Protein AF-A0A199AWF0-F1 (afdb_monomer)

Mean predicted aligned error: 16.22 Å

Radius of gyration: 27.2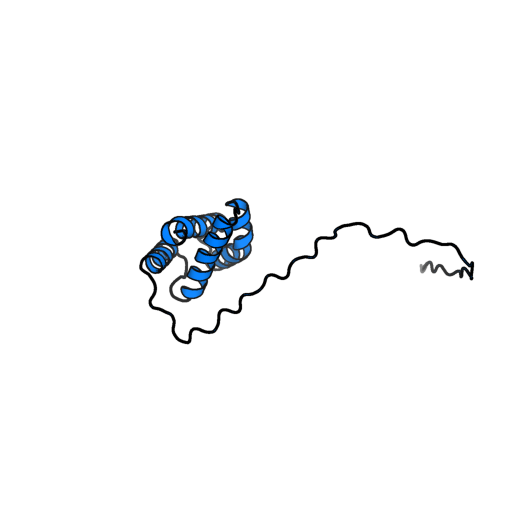5 Å; Cα contacts (8 Å, |Δi|>4): 72; chains: 1; bounding box: 74×34×76 Å

pLDDT: mean 74.7, std 21.91, range [37.94, 96.56]

Structure (mmCIF, N/CA/C/O backbone):
data_AF-A0A199AWF0-F1
#
_entry.id   AF-A0A199AWF0-F1
#
loop_
_atom_site.group_PDB
_atom_site.id
_atom_site.type_symbol
_atom_site.label_atom_id
_atom_site.label_alt_id
_atom_site.label_comp_id
_atom_site.label_asym_id
_atom_site.label_entity_id
_atom_site.label_seq_id
_atom_site.pdbx_PDB_ins_code
_atom_site.Cartn_x
_atom_site.Cartn_y
_atom_site.Cartn_z
_atom_site.occupancy
_atom_site.B_iso_or_equiv
_atom_site.auth_seq_id
_atom_site.auth_comp_id
_atom_site.auth_asym_id
_atom_site.auth_atom_id
_atom_site.pdbx_PDB_model_num
ATOM 1 N N . MET A 1 1 ? 28.964 -3.617 60.229 1.00 37.94 1 MET A N 1
ATOM 2 C CA . MET A 1 1 ? 30.372 -3.696 59.792 1.00 37.94 1 MET A CA 1
ATOM 3 C C . MET A 1 1 ? 30.483 -3.015 58.435 1.00 37.94 1 MET A C 1
ATOM 5 O O . MET A 1 1 ? 29.728 -3.373 57.544 1.00 37.94 1 MET A O 1
ATOM 9 N N . LEU A 1 2 ? 31.329 -1.985 58.338 1.00 41.12 2 LEU A N 1
ATOM 10 C CA . LEU A 1 2 ? 31.748 -1.313 57.099 1.00 41.12 2 LEU A CA 1
ATOM 11 C C . LEU A 1 2 ? 32.811 -2.155 56.369 1.00 41.12 2 LEU A C 1
ATOM 13 O O . LEU A 1 2 ? 33.659 -2.720 57.053 1.00 41.12 2 LEU A O 1
ATOM 17 N N . ALA A 1 3 ? 32.812 -2.132 55.029 1.00 41.53 3 ALA A N 1
ATOM 18 C CA . ALA A 1 3 ? 33.982 -1.997 54.128 1.00 41.53 3 ALA A CA 1
ATOM 19 C C . ALA A 1 3 ? 33.489 -2.219 52.674 1.00 41.53 3 ALA A C 1
ATOM 21 O O . ALA A 1 3 ? 32.896 -3.254 52.400 1.00 41.53 3 ALA A O 1
ATOM 22 N N . ALA A 1 4 ? 33.457 -1.244 51.759 1.00 43.75 4 ALA A N 1
ATOM 23 C CA . ALA A 1 4 ? 34.523 -0.426 51.157 1.00 43.75 4 ALA A CA 1
ATOM 24 C C . ALA A 1 4 ? 35.259 -1.117 49.981 1.00 43.75 4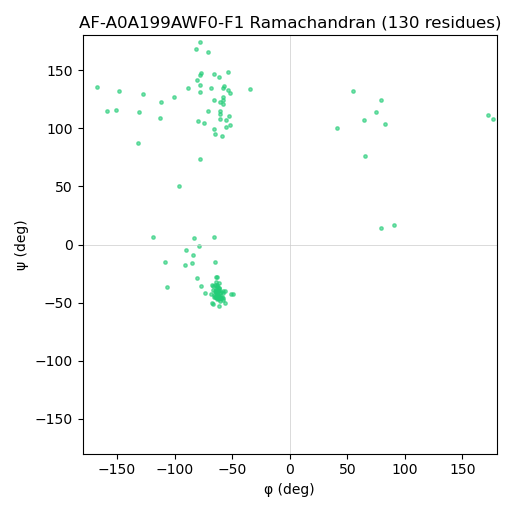 ALA A C 1
ATOM 26 O O . A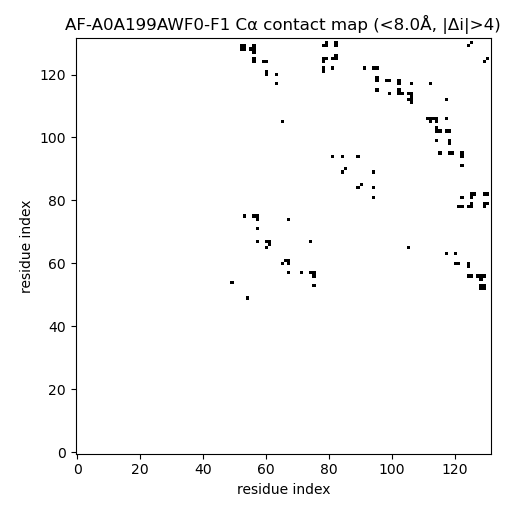LA A 1 4 ? 36.109 -1.971 50.187 1.00 43.75 4 ALA A O 1
ATOM 27 N N . SER A 1 5 ? 34.899 -0.654 48.774 1.00 50.59 5 SER A N 1
ATOM 28 C CA . SER A 1 5 ? 35.751 -0.181 47.664 1.00 50.59 5 SER A CA 1
ATOM 29 C C . SER A 1 5 ? 36.864 -1.053 47.065 1.00 50.59 5 SER A C 1
ATOM 31 O O . SER A 1 5 ? 37.803 -1.421 47.757 1.00 50.59 5 SER A O 1
ATOM 33 N N . ALA A 1 6 ? 36.893 -1.124 45.725 1.00 49.25 6 ALA A N 1
ATOM 34 C CA . ALA A 1 6 ? 38.120 -0.891 44.947 1.00 49.25 6 ALA A CA 1
ATOM 35 C C . ALA A 1 6 ? 37.814 -0.521 43.477 1.00 49.25 6 ALA A C 1
ATOM 37 O O . ALA A 1 6 ? 37.285 -1.323 42.713 1.00 49.25 6 ALA A O 1
ATOM 38 N N . LEU A 1 7 ? 38.175 0.711 43.101 1.00 49.81 7 LEU A N 1
ATOM 39 C CA . LEU A 1 7 ? 38.361 1.192 41.727 1.00 49.81 7 LEU A CA 1
ATOM 40 C C . LEU A 1 7 ? 39.744 0.745 41.232 1.00 49.81 7 LEU A C 1
ATOM 42 O O . LEU A 1 7 ? 40.710 0.837 41.989 1.00 49.81 7 LEU A O 1
ATOM 46 N N . ILE A 1 8 ? 39.863 0.350 39.963 1.00 58.12 8 ILE A N 1
ATOM 47 C CA . ILE A 1 8 ? 41.163 0.176 39.300 1.00 58.12 8 ILE A CA 1
ATOM 48 C C . ILE A 1 8 ? 41.288 1.243 38.214 1.00 58.12 8 ILE A C 1
ATOM 50 O O . ILE A 1 8 ? 40.610 1.197 37.191 1.00 58.12 8 ILE A O 1
ATOM 54 N N . ALA A 1 9 ? 42.164 2.212 38.469 1.00 45.50 9 ALA A N 1
ATOM 55 C CA . ALA A 1 9 ? 42.721 3.108 37.469 1.00 45.50 9 ALA A CA 1
ATOM 56 C C . ALA A 1 9 ? 43.983 2.457 36.889 1.00 45.50 9 ALA A C 1
ATOM 58 O O . ALA A 1 9 ? 44.823 1.974 37.649 1.00 45.50 9 ALA A O 1
ATOM 59 N N . VAL A 1 10 ? 44.139 2.474 35.564 1.00 53.62 10 VAL A N 1
ATOM 60 C CA . VAL A 1 10 ? 45.419 2.164 34.920 1.00 53.62 10 VAL A CA 1
ATOM 61 C C . VAL A 1 10 ? 45.957 3.439 34.285 1.00 53.62 10 VAL A C 1
ATOM 63 O O . VAL A 1 10 ? 45.294 4.089 33.480 1.00 53.62 10 VAL A O 1
ATOM 66 N N . ALA A 1 11 ? 47.162 3.808 34.693 1.00 50.44 11 ALA A N 1
ATOM 67 C CA . ALA A 1 11 ? 47.971 4.835 34.071 1.00 50.44 11 ALA A CA 1
ATOM 68 C C . ALA A 1 11 ? 49.333 4.210 33.781 1.00 50.44 11 ALA A C 1
ATOM 70 O O . ALA A 1 11 ? 49.932 3.639 34.689 1.00 50.44 11 ALA A O 1
ATOM 71 N N . ALA A 1 12 ? 49.828 4.347 32.552 1.00 45.16 12 ALA A N 1
ATOM 72 C CA . ALA A 1 12 ? 51.249 4.555 32.295 1.00 45.16 12 ALA A CA 1
ATOM 73 C C . ALA A 1 12 ? 51.486 4.979 30.842 1.00 45.16 12 ALA A C 1
ATOM 75 O O . ALA A 1 12 ? 50.927 4.426 29.900 1.00 45.16 12 ALA A O 1
ATOM 76 N N . ALA A 1 13 ? 52.348 5.981 30.722 1.00 50.25 13 ALA A N 1
ATOM 77 C CA . ALA A 1 13 ? 52.880 6.572 29.512 1.00 50.25 13 ALA A CA 1
ATOM 78 C C . ALA A 1 13 ? 53.768 5.606 28.704 1.00 50.25 13 ALA A C 1
ATOM 80 O O . ALA A 1 13 ? 54.532 4.831 29.274 1.00 50.25 13 ALA A O 1
ATOM 81 N N . GLY A 1 14 ? 53.740 5.748 27.378 1.00 43.31 14 GLY A N 1
ATOM 82 C CA . GLY A 1 14 ? 54.731 5.204 26.449 1.00 43.31 14 GLY A CA 1
ATOM 83 C C . GLY A 1 14 ? 55.180 6.307 25.493 1.00 43.31 14 GLY A C 1
ATOM 84 O O . GLY A 1 14 ? 54.366 6.849 24.752 1.00 43.31 14 GLY A O 1
ATOM 85 N N . GLY A 1 15 ? 56.451 6.694 25.589 1.00 38.97 15 GLY A N 1
ATOM 86 C CA . GLY A 1 15 ? 57.066 7.770 24.816 1.00 38.97 15 GLY A CA 1
ATOM 87 C C . GLY A 1 15 ? 57.431 7.407 23.371 1.00 38.97 15 GLY A C 1
ATOM 88 O O . GLY A 1 15 ? 57.322 6.264 22.939 1.00 38.97 15 GLY A O 1
ATOM 89 N N . CYS A 1 16 ? 57.884 8.443 22.658 1.00 47.47 16 CYS A N 1
ATOM 90 C CA . CYS A 1 16 ? 58.401 8.482 21.289 1.00 47.47 16 CYS A CA 1
ATOM 91 C C . CYS A 1 16 ? 59.205 7.256 20.824 1.00 47.47 16 CYS A C 1
ATOM 93 O O . CYS A 1 16 ? 60.197 6.876 21.442 1.00 47.47 16 CYS A O 1
ATOM 95 N N . GLY A 1 17 ? 58.881 6.782 19.619 1.00 41.62 17 GLY A N 1
ATOM 96 C CA . GLY A 1 17 ? 59.727 5.922 18.795 1.00 41.62 17 GLY A CA 1
ATOM 97 C C . GLY A 1 17 ? 59.417 6.168 17.320 1.00 41.62 17 GLY A C 1
ATOM 98 O O . GLY A 1 17 ? 58.295 5.983 16.868 1.00 41.62 17 GLY A O 1
ATOM 99 N N . THR A 1 18 ? 60.402 6.674 16.591 1.00 48.25 18 THR A N 1
ATOM 100 C CA . THR A 1 18 ? 60.333 7.139 15.203 1.00 48.25 18 THR A CA 1
ATOM 101 C C . THR A 1 18 ? 60.320 6.006 14.167 1.00 48.25 18 THR A C 1
ATOM 103 O O . THR A 1 18 ? 61.096 5.068 14.307 1.00 48.25 18 THR A O 1
ATOM 106 N N . ARG A 1 19 ? 59.621 6.257 13.044 1.00 42.56 19 ARG A N 1
ATOM 107 C CA . ARG A 1 19 ? 59.989 5.909 11.646 1.00 42.56 19 ARG A CA 1
ATOM 108 C C . ARG A 1 19 ? 59.872 4.444 11.173 1.00 42.56 19 ARG A C 1
ATOM 110 O O . ARG A 1 19 ? 60.708 3.624 11.517 1.00 42.56 19 ARG A O 1
ATOM 117 N N . ALA A 1 20 ? 58.952 4.218 10.225 1.00 41.66 20 ALA A N 1
ATOM 118 C CA . ALA A 1 20 ? 59.100 3.468 8.954 1.00 41.66 20 ALA A CA 1
ATOM 119 C C . ALA A 1 20 ? 57.708 3.423 8.268 1.00 41.66 20 ALA A C 1
ATOM 121 O O . ALA A 1 20 ? 56.751 2.990 8.892 1.00 41.66 20 ALA A O 1
ATOM 122 N N . GLU A 1 21 ? 57.491 4.159 7.174 1.00 39.75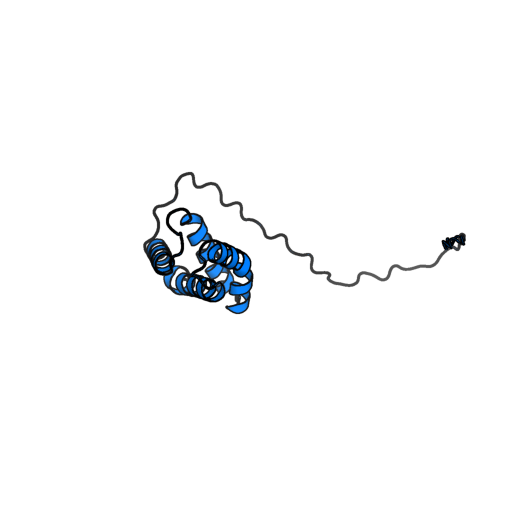 21 GLU A N 1
ATOM 123 C CA . GLU A 1 21 ? 57.539 3.692 5.767 1.00 39.75 21 GLU A CA 1
ATOM 124 C C . GLU A 1 21 ? 56.278 2.934 5.295 1.00 39.75 21 GLU A C 1
ATOM 126 O O . GLU A 1 21 ? 55.888 1.928 5.875 1.00 39.75 21 GLU A O 1
ATOM 131 N N . ALA A 1 22 ? 55.715 3.464 4.199 1.00 45.72 22 ALA A N 1
ATOM 132 C CA . ALA A 1 22 ? 54.627 2.996 3.329 1.00 45.72 22 ALA A CA 1
ATOM 133 C C . ALA A 1 22 ? 53.187 2.861 3.896 1.00 45.72 22 ALA A C 1
ATOM 135 O O . ALA A 1 22 ? 52.870 1.877 4.564 1.00 45.72 22 ALA A O 1
ATOM 136 N N . PRO A 1 23 ? 52.242 3.755 3.522 1.00 40.94 23 PRO A N 1
ATOM 137 C CA . PRO A 1 23 ? 50.835 3.377 3.486 1.00 40.94 23 PRO A CA 1
ATOM 138 C C . PRO A 1 23 ? 50.624 2.421 2.304 1.00 40.94 23 PRO A C 1
ATOM 140 O O . PRO A 1 23 ? 50.814 2.793 1.146 1.00 40.94 23 PRO A O 1
ATOM 143 N N . VAL A 1 24 ? 50.258 1.174 2.601 1.00 47.31 24 VAL A N 1
ATOM 144 C CA . VAL A 1 24 ? 49.664 0.286 1.601 1.00 47.31 24 VAL A CA 1
ATOM 145 C C . VAL A 1 24 ? 48.310 0.855 1.199 1.00 47.31 24 VAL A C 1
ATOM 147 O O . VAL A 1 24 ? 47.460 1.154 2.038 1.00 47.31 24 VAL A O 1
ATOM 150 N N . ASP A 1 25 ? 48.183 1.055 -0.103 1.00 38.22 25 ASP A N 1
ATOM 151 C CA . ASP A 1 25 ? 47.040 1.628 -0.784 1.00 38.22 25 ASP A CA 1
ATOM 152 C C . ASP A 1 25 ? 45.759 0.819 -0.503 1.00 38.22 25 ASP A C 1
ATOM 154 O O . ASP A 1 25 ? 45.685 -0.384 -0.752 1.00 38.22 25 ASP A O 1
ATOM 158 N N . SER A 1 26 ? 44.788 1.523 0.075 1.00 41.16 26 SER A N 1
ATOM 159 C CA . SER A 1 26 ? 43.342 1.422 -0.133 1.00 41.16 26 SER A CA 1
ATOM 160 C C . SER A 1 26 ? 42.724 0.023 -0.277 1.00 41.16 26 SER A C 1
ATOM 162 O O . SER A 1 26 ? 42.630 -0.549 -1.364 1.00 41.16 26 SER A O 1
ATOM 164 N N . VAL A 1 27 ? 42.136 -0.471 0.819 1.00 45.19 27 VAL A N 1
ATOM 165 C CA . VAL A 1 27 ? 41.088 -1.499 0.754 1.00 45.19 27 VAL A CA 1
ATOM 166 C C . VAL A 1 27 ? 39.912 -0.932 -0.045 1.00 45.19 27 VAL A C 1
ATOM 168 O O . VAL A 1 27 ? 39.272 0.040 0.353 1.00 45.19 27 VAL A O 1
ATOM 171 N N . SER A 1 28 ? 39.673 -1.552 -1.198 1.00 42.31 28 SER A N 1
ATOM 172 C CA . SER A 1 28 ? 38.540 -1.311 -2.084 1.00 42.31 28 SER A CA 1
ATOM 173 C C . SER A 1 28 ? 37.193 -1.520 -1.390 1.00 42.31 28 SER A C 1
ATOM 175 O O . SER A 1 28 ? 36.956 -2.552 -0.767 1.00 42.31 28 SER A O 1
ATOM 177 N N . ALA A 1 29 ? 36.309 -0.551 -1.642 1.00 50.06 29 ALA A N 1
ATOM 178 C CA . ALA A 1 29 ? 34.850 -0.623 -1.630 1.00 50.06 29 ALA A CA 1
ATOM 179 C C . ALA A 1 29 ? 34.157 -0.911 -0.285 1.00 50.06 29 ALA A C 1
ATOM 181 O O . ALA A 1 29 ? 33.554 -1.962 -0.082 1.00 50.06 29 ALA A O 1
ATOM 182 N N . VAL A 1 30 ? 34.089 0.113 0.571 1.00 44.91 30 VAL A N 1
ATOM 183 C CA . VAL A 1 30 ? 32.860 0.331 1.346 1.00 44.91 30 VAL A CA 1
ATOM 184 C C . VAL A 1 30 ? 31.892 1.036 0.401 1.00 44.91 30 VAL A C 1
ATOM 186 O O . VAL A 1 30 ? 32.100 2.196 0.054 1.00 44.91 30 VAL A O 1
ATOM 189 N N . ALA A 1 31 ? 30.885 0.311 -0.083 1.00 48.38 31 ALA A N 1
ATOM 190 C CA . ALA A 1 31 ? 29.775 0.917 -0.801 1.00 48.38 31 ALA A CA 1
ATOM 191 C C . ALA A 1 31 ? 29.084 1.900 0.151 1.00 48.38 31 ALA A C 1
ATOM 193 O O . ALA A 1 31 ? 28.464 1.497 1.135 1.00 48.38 31 ALA A O 1
ATOM 194 N N . GLU A 1 32 ? 29.256 3.193 -0.110 1.00 48.69 32 GLU A N 1
ATOM 195 C CA . GLU A 1 32 ? 28.541 4.246 0.596 1.00 48.69 32 GLU A CA 1
ATOM 196 C C . GLU A 1 32 ? 27.028 4.015 0.431 1.00 48.69 32 GLU A C 1
ATOM 198 O O . GLU A 1 32 ? 26.580 3.706 -0.682 1.00 48.69 32 GLU A O 1
ATOM 203 N N . PRO A 1 33 ? 26.218 4.157 1.496 1.00 45.19 33 PRO A N 1
ATOM 204 C CA . PRO A 1 33 ? 24.775 4.163 1.342 1.00 45.19 33 PRO A CA 1
ATOM 205 C C . PRO A 1 33 ? 24.426 5.345 0.444 1.00 45.19 33 PRO A C 1
ATOM 207 O O . PRO A 1 33 ? 24.631 6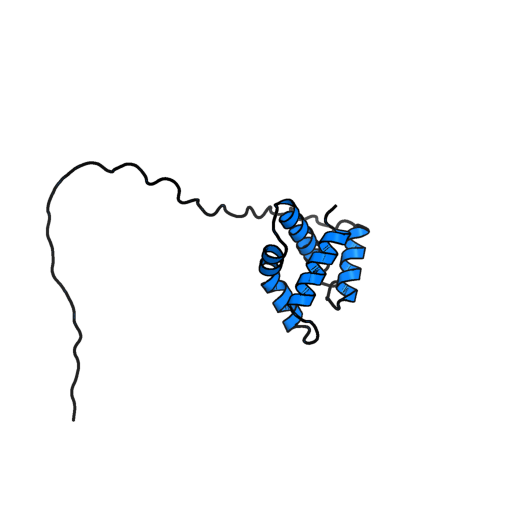.504 0.812 1.00 45.19 33 PRO A O 1
ATOM 210 N N . ARG A 1 34 ? 23.939 5.057 -0.766 1.00 42.62 34 ARG A N 1
ATOM 211 C CA . ARG A 1 34 ? 23.449 6.098 -1.664 1.00 42.62 34 ARG A CA 1
ATOM 212 C C . ARG A 1 34 ? 22.327 6.843 -0.940 1.00 42.62 34 ARG A C 1
ATOM 214 O O . ARG A 1 34 ? 21.396 6.188 -0.470 1.00 42.62 34 ARG A O 1
ATOM 221 N N . PRO A 1 35 ? 22.382 8.181 -0.841 1.00 40.03 35 PRO A N 1
ATOM 222 C CA . PRO A 1 35 ? 21.239 8.927 -0.358 1.00 40.03 35 PRO A CA 1
ATOM 223 C C . PRO A 1 35 ? 20.085 8.645 -1.317 1.00 40.03 35 PRO A C 1
ATOM 225 O O . PRO A 1 35 ? 20.208 8.863 -2.525 1.00 40.03 35 PRO A O 1
ATOM 228 N N . VAL A 1 36 ? 18.979 8.129 -0.780 1.00 45.62 36 VAL A N 1
ATOM 229 C CA . VAL A 1 36 ? 17.696 8.151 -1.474 1.00 45.62 36 VAL A CA 1
ATOM 230 C C . VAL A 1 36 ? 17.461 9.598 -1.882 1.00 45.62 36 VAL A C 1
ATOM 232 O O . VAL A 1 36 ? 17.315 10.490 -1.046 1.00 45.62 36 VAL A O 1
ATOM 235 N N . THR A 1 37 ? 17.530 9.864 -3.183 1.00 43.56 37 THR A N 1
ATOM 236 C CA . THR A 1 37 ? 17.063 11.134 -3.708 1.00 43.56 37 THR A CA 1
ATOM 237 C C . THR A 1 37 ? 15.564 11.128 -3.464 1.00 43.56 37 THR A C 1
ATOM 239 O O . THR A 1 37 ? 14.797 10.478 -4.165 1.00 43.56 37 THR A O 1
ATOM 242 N N . SER A 1 38 ? 15.140 11.801 -2.397 1.00 43.84 38 SER A N 1
ATOM 243 C CA . SER A 1 38 ? 13.787 12.317 -2.329 1.00 43.84 38 SER A CA 1
ATOM 244 C C . SER A 1 38 ? 13.668 13.251 -3.521 1.00 43.84 38 SER A C 1
ATOM 246 O O . SER A 1 38 ? 14.098 14.405 -3.459 1.00 43.84 38 SER A O 1
ATOM 248 N N . ALA A 1 39 ? 13.177 12.718 -4.640 1.00 46.09 39 ALA A N 1
ATOM 249 C CA . ALA A 1 39 ? 12.639 13.527 -5.705 1.00 46.09 39 ALA A CA 1
ATOM 250 C C . ALA A 1 39 ? 11.567 14.378 -5.027 1.00 46.09 39 ALA A C 1
ATOM 252 O O . ALA A 1 39 ? 10.514 13.885 -4.632 1.00 46.09 39 ALA A O 1
ATOM 253 N N . GLN A 1 40 ? 11.911 15.635 -4.754 1.00 48.56 40 GLN A N 1
ATOM 254 C CA . GLN A 1 40 ? 10.968 16.620 -4.263 1.00 48.56 40 GLN A CA 1
ATOM 255 C C . GLN A 1 40 ? 9.978 16.811 -5.402 1.00 48.56 40 GLN A C 1
ATOM 257 O O . GLN A 1 40 ? 10.249 17.535 -6.360 1.00 48.56 40 GLN A O 1
ATOM 262 N N . THR A 1 41 ? 8.870 16.078 -5.330 1.00 49.34 41 THR A N 1
ATOM 263 C CA . THR A 1 41 ? 7.715 16.269 -6.191 1.00 49.34 41 THR A CA 1
ATOM 264 C C . THR A 1 41 ? 7.304 17.723 -6.029 1.00 49.34 41 THR A C 1
ATOM 266 O O . THR A 1 41 ? 6.846 18.140 -4.965 1.00 49.34 41 THR A O 1
ATOM 269 N N . GLY A 1 42 ? 7.567 18.522 -7.065 1.00 42.62 42 GLY A N 1
ATOM 270 C CA . GLY A 1 42 ? 7.135 19.908 -7.119 1.00 42.62 42 GLY A CA 1
ATOM 271 C C . GLY A 1 42 ? 5.642 19.964 -6.823 1.00 42.62 42 GLY A C 1
ATOM 272 O O . GLY A 1 42 ? 4.873 19.193 -7.395 1.00 42.62 42 GLY A O 1
ATOM 273 N N . ALA A 1 43 ? 5.261 20.841 -5.896 1.00 51.22 43 ALA A N 1
ATOM 274 C CA . ALA A 1 43 ? 3.883 21.044 -5.484 1.00 51.22 43 ALA A CA 1
ATOM 275 C C . ALA A 1 43 ? 2.999 21.289 -6.718 1.00 51.22 43 ALA A C 1
ATOM 277 O O . ALA A 1 43 ? 3.012 22.370 -7.307 1.00 51.22 43 ALA A O 1
ATOM 278 N N . ARG A 1 44 ? 2.246 20.266 -7.134 1.00 48.44 44 ARG A N 1
ATOM 279 C CA . ARG A 1 44 ? 1.120 20.445 -8.046 1.00 48.44 44 ARG A CA 1
ATOM 280 C C . ARG A 1 44 ? 0.011 21.077 -7.211 1.00 48.44 44 ARG A C 1
ATOM 282 O O . ARG A 1 44 ? -0.609 20.413 -6.391 1.00 48.44 44 ARG A O 1
ATOM 289 N N . ASP A 1 45 ? -0.196 22.377 -7.407 1.00 56.12 45 ASP A N 1
ATOM 290 C CA . ASP A 1 45 ? -1.129 23.244 -6.659 1.00 56.12 45 ASP A CA 1
ATOM 291 C C . ASP A 1 45 ? -2.624 22.888 -6.862 1.00 56.12 45 ASP A C 1
ATOM 293 O O . ASP A 1 45 ? -3.533 23.576 -6.398 1.00 56.12 45 ASP A O 1
ATOM 297 N N . ARG A 1 46 ? -2.908 21.788 -7.564 1.00 50.06 46 ARG A N 1
ATOM 298 C CA . ARG A 1 46 ? -4.221 21.156 -7.646 1.00 50.06 46 ARG A CA 1
ATOM 299 C C . ARG A 1 46 ? -4.007 19.650 -7.812 1.00 50.06 46 ARG A C 1
ATOM 301 O O . ARG A 1 46 ? -3.209 19.281 -8.676 1.00 50.06 46 ARG A O 1
ATOM 308 N N . PRO A 1 47 ? -4.691 18.788 -7.039 1.00 60.75 47 PRO A N 1
ATOM 309 C CA . PRO A 1 47 ? -4.719 17.371 -7.362 1.00 60.75 47 PRO A CA 1
ATOM 310 C C . PRO A 1 47 ? -5.289 17.239 -8.776 1.00 60.75 47 PRO A C 1
ATOM 312 O O . PRO A 1 47 ? -6.362 17.784 -9.059 1.00 60.75 47 PRO A O 1
ATOM 315 N N . GLU A 1 48 ? -4.549 16.582 -9.667 1.00 69.62 48 GLU A N 1
ATOM 316 C CA . GLU A 1 48 ? -5.102 16.128 -10.942 1.00 69.62 48 GLU A CA 1
ATOM 317 C C . GLU A 1 48 ? -6.370 15.299 -10.646 1.00 69.62 48 GLU A C 1
ATOM 319 O O . GLU A 1 48 ? -6.465 14.684 -9.574 1.00 69.62 48 GLU A O 1
ATOM 324 N N . PRO A 1 49 ? -7.377 15.297 -11.536 1.00 78.50 49 PRO A N 1
ATOM 325 C CA . PRO A 1 49 ? -8.482 14.355 -11.416 1.00 78.50 49 PRO A CA 1
ATOM 326 C C . PRO A 1 49 ? -7.921 12.933 -11.333 1.00 78.50 49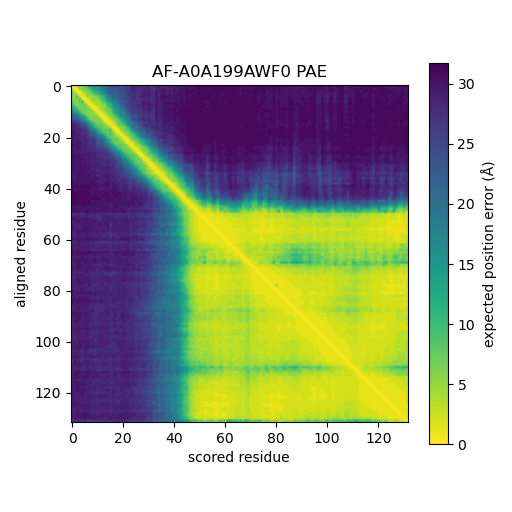 PRO A C 1
ATOM 328 O O . PRO A 1 49 ? -7.042 12.591 -12.124 1.00 78.50 49 PRO A O 1
ATOM 331 N N . ARG A 1 50 ? -8.415 12.131 -10.383 1.00 85.06 50 ARG A N 1
ATOM 332 C CA . ARG A 1 50 ? -7.970 10.739 -10.245 1.00 85.06 50 ARG A CA 1
ATOM 333 C C . ARG A 1 50 ? -8.287 9.949 -11.506 1.00 85.06 50 ARG A C 1
ATOM 335 O O . ARG A 1 50 ? -9.334 10.174 -12.119 1.00 85.06 50 ARG A O 1
ATOM 342 N N . THR A 1 51 ? -7.401 9.028 -11.860 1.00 92.12 51 THR A N 1
ATOM 343 C CA . THR A 1 51 ? -7.668 8.059 -12.929 1.00 92.12 51 THR A CA 1
ATOM 344 C C . THR A 1 51 ? -8.723 7.042 -12.480 1.00 92.12 51 THR A C 1
ATOM 346 O O . THR A 1 51 ? -9.061 6.954 -11.296 1.00 92.12 51 THR A O 1
ATOM 349 N N . ASP A 1 52 ? -9.281 6.280 -13.422 1.00 93.44 52 ASP A N 1
ATOM 350 C CA . ASP A 1 52 ? -10.223 5.205 -13.088 1.00 93.44 52 ASP A CA 1
ATOM 351 C C . ASP A 1 52 ? -9.528 4.115 -12.252 1.00 93.44 52 ASP A C 1
ATOM 353 O O . ASP A 1 52 ? -10.050 3.730 -11.210 1.00 93.44 52 ASP A O 1
ATOM 357 N N . ASP A 1 53 ? -8.294 3.745 -12.604 1.00 94.00 53 ASP A N 1
ATOM 358 C CA . ASP A 1 53 ? -7.496 2.763 -11.858 1.00 94.00 53 ASP A CA 1
ATOM 359 C C . ASP A 1 53 ? -7.186 3.214 -10.420 1.00 94.00 53 ASP A C 1
ATOM 361 O O . ASP A 1 53 ? -7.273 2.438 -9.469 1.00 94.00 53 ASP A O 1
ATOM 365 N N . GLU A 1 54 ? -6.871 4.499 -10.220 1.00 94.31 54 GLU A N 1
ATOM 366 C CA . GLU A 1 54 ? -6.674 5.068 -8.882 1.00 94.31 54 GLU A CA 1
ATOM 367 C C . GLU A 1 54 ? -7.957 5.009 -8.044 1.00 94.31 54 GLU A C 1
ATOM 369 O O . GLU A 1 54 ? -7.902 4.829 -6.825 1.00 94.31 54 GLU A O 1
ATOM 374 N N . GLN A 1 55 ? -9.123 5.164 -8.674 1.00 94.06 55 GLN A N 1
ATOM 375 C CA . GLN A 1 55 ? -10.408 5.055 -7.989 1.00 94.06 55 GLN A CA 1
ATOM 376 C C . GLN A 1 55 ? -10.751 3.602 -7.654 1.00 94.06 55 GLN A C 1
ATOM 378 O O . GLN A 1 55 ? -11.209 3.344 -6.540 1.00 94.06 55 GLN A O 1
ATOM 383 N N . GLU A 1 56 ? -10.502 2.659 -8.564 1.00 95.06 56 GLU A N 1
ATOM 384 C CA . GLU A 1 56 ? -10.715 1.227 -8.327 1.00 95.06 56 GLU A CA 1
ATOM 385 C C . GLU A 1 56 ? -9.796 0.696 -7.221 1.00 95.06 56 GLU A C 1
ATOM 387 O O . GLU A 1 56 ? -10.266 0.016 -6.307 1.00 95.06 56 GLU A O 1
ATOM 392 N N . PHE A 1 57 ? -8.532 1.126 -7.204 1.00 95.44 57 PHE A N 1
ATOM 393 C CA . PHE A 1 57 ? -7.594 0.853 -6.117 1.00 95.44 57 PHE A CA 1
ATOM 394 C C . PHE A 1 57 ? -8.119 1.324 -4.752 1.00 95.44 57 PHE A C 1
ATOM 396 O O . PHE A 1 57 ? -8.146 0.562 -3.783 1.00 95.44 57 PHE A O 1
ATOM 403 N N . LEU A 1 58 ? -8.575 2.578 -4.652 1.00 94.81 58 LEU A N 1
ATOM 404 C CA . LEU A 1 58 ? -9.106 3.121 -3.396 1.00 94.81 58 LEU A CA 1
ATOM 405 C C . LEU A 1 58 ? -10.411 2.438 -2.971 1.00 94.81 58 LEU A C 1
ATOM 407 O O . LEU A 1 58 ? -10.634 2.250 -1.770 1.00 94.81 58 LEU A O 1
ATOM 411 N N . ALA A 1 59 ? -11.260 2.076 -3.934 1.00 94.00 59 ALA A N 1
ATOM 412 C CA . ALA A 1 59 ? -12.509 1.371 -3.688 1.00 94.00 59 ALA A CA 1
ATOM 413 C C . ALA A 1 59 ? -12.248 -0.037 -3.140 1.00 94.00 59 ALA A C 1
ATOM 415 O O . ALA A 1 59 ? -12.854 -0.419 -2.137 1.00 94.00 59 ALA A O 1
ATOM 416 N N . GLU A 1 60 ? -11.307 -0.776 -3.724 1.00 93.69 60 GLU A N 1
ATOM 417 C CA . GLU A 1 60 ? -10.920 -2.102 -3.245 1.00 93.69 60 GLU A CA 1
ATOM 418 C C . GLU A 1 60 ? -10.381 -2.044 -1.811 1.00 93.69 60 GLU A C 1
ATOM 420 O O . GLU A 1 60 ? -10.885 -2.744 -0.930 1.00 93.69 60 GLU A O 1
ATOM 425 N N . LEU A 1 61 ? -9.450 -1.127 -1.528 1.00 92.31 61 LEU A N 1
ATOM 426 C CA . LEU A 1 61 ? -8.920 -0.934 -0.176 1.00 92.31 61 LEU A CA 1
ATOM 427 C C . LEU A 1 61 ? -10.002 -0.513 0.831 1.00 92.31 61 LEU A C 1
ATOM 429 O O . LEU A 1 61 ? -10.001 -0.985 1.970 1.00 92.31 61 LEU A O 1
ATOM 433 N N . SER A 1 62 ? -10.964 0.318 0.420 1.00 90.62 62 SER A N 1
ATOM 434 C CA . SER A 1 62 ? -12.110 0.665 1.271 1.00 90.62 62 SER A CA 1
ATOM 435 C C . SER A 1 62 ? -12.997 -0.548 1.586 1.00 90.62 62 SER A C 1
ATOM 437 O O . SER A 1 62 ? -13.520 -0.656 2.695 1.00 90.62 62 SER A O 1
ATOM 439 N N . GLY A 1 63 ? -13.104 -1.504 0.654 1.00 85.62 63 GLY A N 1
ATOM 440 C CA . GLY A 1 63 ? -13.789 -2.783 0.854 1.00 85.62 63 GLY A CA 1
ATOM 441 C C . GLY A 1 63 ? -13.131 -3.659 1.924 1.00 85.62 63 GLY A C 1
ATOM 442 O O . GLY A 1 63 ? -13.827 -4.397 2.618 1.00 85.62 63 GLY A O 1
ATOM 443 N N . PHE A 1 64 ? -11.818 -3.507 2.126 1.00 81.81 64 PHE A N 1
ATOM 444 C CA . PHE A 1 64 ? -11.059 -4.114 3.227 1.00 81.81 64 PHE A CA 1
ATOM 445 C C . PHE A 1 64 ? -11.140 -3.322 4.546 1.00 81.81 64 PHE A C 1
ATOM 447 O O . PHE A 1 64 ? -10.464 -3.659 5.516 1.00 81.81 64 PHE A O 1
ATOM 454 N N . GLY A 1 65 ? -11.957 -2.264 4.607 1.00 80.62 65 GLY A N 1
ATOM 455 C CA . GLY A 1 65 ? -12.115 -1.425 5.796 1.00 80.62 65 GLY A CA 1
ATOM 456 C C . GLY A 1 65 ? -10.992 -0.405 5.996 1.00 80.62 65 GLY A C 1
ATOM 457 O O . GLY A 1 65 ? -10.871 0.166 7.080 1.00 80.62 65 GLY A O 1
ATOM 458 N N . LEU A 1 66 ? -10.164 -0.156 4.975 1.00 83.31 66 LEU A N 1
ATOM 459 C CA . LEU A 1 66 ? -9.080 0.819 5.065 1.00 83.31 66 LEU A CA 1
ATOM 460 C C . LEU A 1 66 ? -9.617 2.254 4.922 1.00 83.31 66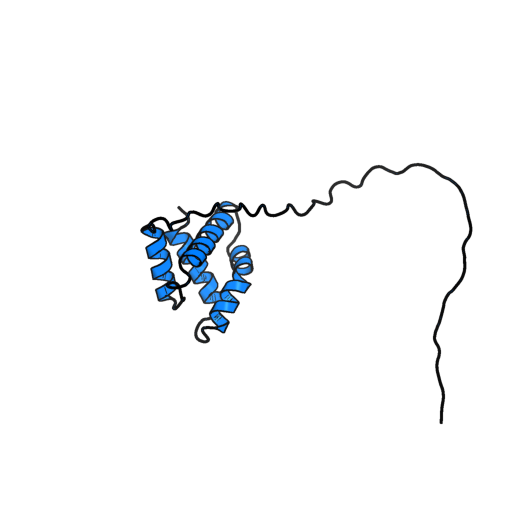 LEU A C 1
ATOM 462 O O . LEU A 1 66 ? -10.447 2.519 4.050 1.00 83.31 66 LEU A O 1
ATOM 466 N N . PRO A 1 67 ? -9.138 3.214 5.738 1.00 78.19 67 PRO A N 1
ATOM 467 C CA . PRO A 1 67 ? -9.627 4.591 5.722 1.00 78.19 67 PRO A CA 1
ATOM 468 C C . PRO A 1 67 ? -9.039 5.393 4.548 1.00 78.19 67 PRO A C 1
ATOM 470 O O . PRO A 1 67 ? -8.177 6.256 4.732 1.00 78.19 67 PRO A O 1
ATOM 473 N N . THR A 1 68 ? -9.509 5.119 3.332 1.00 83.56 68 THR A N 1
ATOM 474 C CA . THR A 1 68 ? -8.975 5.694 2.088 1.00 83.56 68 THR A CA 1
ATOM 475 C C . THR A 1 68 ? -9.481 7.105 1.787 1.00 83.56 68 THR A C 1
ATOM 477 O O . THR A 1 68 ? -8.741 7.898 1.225 1.00 83.56 68 THR A O 1
ATOM 480 N N . GLU A 1 69 ? -10.681 7.495 2.219 1.00 76.69 69 GLU A N 1
ATOM 481 C CA . GLU A 1 69 ? -11.283 8.803 1.881 1.00 76.69 69 GLU A CA 1
ATOM 482 C C . GLU A 1 69 ? -10.424 10.013 2.298 1.00 76.69 69 GLU A C 1
ATOM 484 O O . GLU A 1 69 ? -10.198 10.938 1.517 1.00 76.69 69 GLU A O 1
ATOM 489 N N . MET A 1 70 ? -9.897 10.000 3.528 1.00 74.44 70 MET A N 1
ATOM 490 C CA . MET A 1 70 ? -9.065 11.092 4.057 1.00 74.44 70 MET A CA 1
ATOM 491 C C . MET A 1 70 ? -7.586 10.975 3.681 1.00 74.44 70 MET A C 1
ATOM 493 O O . MET A 1 70 ? -6.840 11.941 3.837 1.00 74.44 70 MET A O 1
ATOM 497 N N . THR A 1 71 ? -7.154 9.801 3.222 1.00 84.06 71 THR A N 1
ATOM 498 C CA . THR A 1 71 ? -5.739 9.488 2.975 1.00 84.06 71 THR A CA 1
ATOM 499 C C . THR A 1 71 ? -5.445 9.140 1.519 1.00 84.06 71 THR A C 1
ATOM 501 O O . THR A 1 71 ? -4.304 8.844 1.190 1.00 84.06 71 THR A O 1
ATOM 504 N N . ALA A 1 72 ? -6.432 9.275 0.631 1.00 86.56 72 ALA A N 1
ATOM 505 C CA . ALA A 1 72 ? -6.417 8.761 -0.734 1.00 86.56 72 ALA A CA 1
ATOM 506 C C . ALA A 1 72 ? -5.158 9.105 -1.537 1.00 86.56 72 ALA A C 1
ATOM 508 O O . ALA A 1 72 ? -4.628 8.239 -2.220 1.00 86.56 72 ALA A O 1
ATOM 509 N N . VAL A 1 73 ? -4.665 10.347 -1.448 1.00 88.88 73 VAL A N 1
ATOM 510 C CA . VAL A 1 73 ? -3.429 10.755 -2.142 1.00 88.88 73 VAL A CA 1
ATOM 511 C C . VAL A 1 73 ? -2.243 9.929 -1.648 1.00 88.88 73 VAL A C 1
ATOM 513 O O . VAL A 1 73 ? -1.572 9.283 -2.441 1.00 88.88 73 VAL A O 1
ATOM 516 N N . THR A 1 74 ? -2.032 9.881 -0.334 1.00 87.50 74 THR A N 1
ATOM 517 C CA . THR A 1 74 ? -0.959 9.089 0.276 1.00 87.50 74 THR A CA 1
ATOM 518 C C . THR A 1 74 ? -1.146 7.594 0.025 1.00 87.50 74 THR A C 1
ATOM 520 O O . THR A 1 74 ? -0.171 6.885 -0.194 1.00 87.50 74 THR A O 1
ATOM 523 N N . THR A 1 75 ? -2.383 7.093 0.022 1.00 91.00 75 THR A N 1
ATOM 524 C CA . THR A 1 75 ? -2.671 5.689 -0.291 1.00 91.00 75 THR A CA 1
ATOM 525 C C . THR A 1 75 ? -2.260 5.346 -1.722 1.00 91.00 75 THR A C 1
ATOM 527 O O . THR A 1 75 ? -1.597 4.332 -1.927 1.00 91.00 75 THR A O 1
ATOM 530 N N . ILE A 1 76 ? -2.593 6.200 -2.698 1.00 92.00 76 ILE A N 1
ATOM 531 C CA . ILE A 1 76 ? -2.168 6.041 -4.098 1.00 92.00 76 ILE A CA 1
ATOM 532 C C . ILE A 1 76 ? -0.642 6.104 -4.206 1.00 92.00 76 ILE A C 1
ATOM 534 O O . ILE A 1 76 ? -0.049 5.259 -4.867 1.00 92.00 76 ILE A O 1
ATOM 538 N N . GLU A 1 77 ? 0.015 7.048 -3.524 1.00 92.56 77 GLU A N 1
ATOM 539 C CA . GLU A 1 77 ? 1.483 7.157 -3.523 1.00 92.56 77 GLU A CA 1
ATOM 540 C C . GLU A 1 77 ? 2.162 5.893 -2.981 1.00 92.56 77 GLU A C 1
ATOM 542 O O . GLU A 1 77 ? 3.160 5.440 -3.541 1.00 92.56 77 GLU A O 1
ATOM 547 N N . VAL A 1 78 ? 1.612 5.293 -1.921 1.00 92.31 78 VAL A N 1
ATOM 548 C CA . VAL A 1 78 ? 2.091 4.006 -1.398 1.00 92.31 78 VAL A CA 1
ATOM 549 C C . VAL A 1 78 ? 1.911 2.904 -2.441 1.00 92.31 78 VAL A C 1
ATOM 551 O O . VAL A 1 78 ? 2.859 2.164 -2.698 1.00 92.31 78 VAL A O 1
ATOM 554 N N . GLY A 1 79 ? 0.736 2.812 -3.070 1.00 93.81 79 GLY A N 1
ATOM 555 C CA . GLY A 1 79 ? 0.467 1.808 -4.100 1.00 93.81 79 GLY A CA 1
ATOM 556 C C . GLY A 1 79 ? 1.373 1.946 -5.329 1.00 93.81 79 GLY A C 1
ATOM 557 O O . GLY A 1 79 ? 1.964 0.970 -5.790 1.00 93.81 79 GLY A O 1
ATOM 558 N N . ALA A 1 80 ? 1.592 3.173 -5.803 1.00 93.50 80 ALA A N 1
ATOM 559 C CA . ALA A 1 80 ? 2.531 3.463 -6.884 1.00 93.50 80 ALA A CA 1
ATOM 560 C C . ALA A 1 80 ? 3.985 3.142 -6.485 1.00 93.50 80 ALA A C 1
ATOM 562 O O . ALA A 1 80 ? 4.750 2.603 -7.287 1.00 93.50 80 ALA A O 1
ATOM 563 N N . GLY A 1 81 ? 4.365 3.417 -5.232 1.00 93.50 81 GLY A N 1
ATOM 564 C CA . GLY A 1 81 ? 5.667 3.039 -4.679 1.00 93.50 81 GLY A CA 1
ATOM 565 C C . GLY A 1 81 ? 5.886 1.524 -4.655 1.00 93.50 81 GLY A C 1
ATOM 566 O O . GLY A 1 81 ? 6.985 1.060 -4.961 1.00 93.50 81 GLY A O 1
ATOM 567 N N . ILE A 1 82 ? 4.837 0.746 -4.366 1.00 95.69 82 ILE A N 1
ATOM 568 C CA . ILE A 1 82 ? 4.862 -0.720 -4.456 1.00 95.69 82 ILE A CA 1
ATOM 569 C C . ILE A 1 82 ? 5.127 -1.162 -5.899 1.00 95.69 82 ILE A C 1
ATOM 571 O O . ILE A 1 82 ? 6.003 -1.997 -6.116 1.00 95.69 82 ILE A O 1
ATOM 575 N N . CYS A 1 83 ? 4.452 -0.573 -6.889 1.00 94.12 83 CYS A N 1
ATOM 576 C CA . CYS A 1 83 ? 4.701 -0.889 -8.298 1.00 94.12 83 CYS A CA 1
ATOM 577 C C . CYS A 1 83 ? 6.128 -0.553 -8.740 1.00 94.12 83 CYS A C 1
ATOM 579 O O . CYS A 1 83 ? 6.746 -1.352 -9.441 1.00 94.12 83 CYS A O 1
ATOM 581 N N . GLY A 1 84 ? 6.681 0.574 -8.278 1.00 94.19 84 GLY A N 1
ATOM 582 C CA . GLY A 1 84 ? 8.092 0.906 -8.486 1.00 94.19 84 GLY A CA 1
ATOM 583 C C . GLY A 1 84 ? 9.028 -0.166 -7.919 1.00 94.19 84 GLY A C 1
ATOM 584 O O . GLY A 1 84 ? 9.893 -0.664 -8.631 1.00 94.19 84 GLY A O 1
ATOM 585 N N . GLY A 1 85 ? 8.794 -0.602 -6.676 1.00 93.38 85 GLY A N 1
ATOM 586 C CA . GLY A 1 85 ? 9.568 -1.680 -6.053 1.00 93.38 85 GLY A CA 1
ATOM 587 C C . GLY A 1 85 ? 9.478 -3.011 -6.807 1.00 93.38 85 GLY A C 1
ATOM 588 O O . GLY A 1 85 ? 10.497 -3.670 -7.005 1.00 93.38 85 GLY A O 1
ATOM 589 N N . ILE A 1 86 ? 8.285 -3.391 -7.279 1.00 92.88 86 ILE A N 1
ATOM 590 C CA . ILE A 1 86 ? 8.081 -4.603 -8.093 1.00 92.88 86 ILE A CA 1
ATOM 591 C C . ILE A 1 86 ? 8.835 -4.494 -9.423 1.00 92.88 86 ILE A C 1
ATOM 593 O O . ILE A 1 86 ? 9.511 -5.442 -9.824 1.00 92.88 86 ILE A O 1
ATOM 597 N N . ALA A 1 87 ? 8.745 -3.347 -10.100 1.00 94.38 87 ALA A N 1
ATOM 598 C CA . ALA A 1 87 ? 9.454 -3.100 -11.354 1.00 94.38 87 ALA A CA 1
ATOM 599 C C . ALA A 1 87 ? 10.984 -3.161 -11.178 1.00 94.38 87 ALA A C 1
ATOM 601 O O . ALA A 1 87 ? 11.686 -3.643 -12.068 1.00 94.38 87 ALA A O 1
ATOM 602 N N . ASP A 1 88 ? 11.483 -2.755 -10.008 1.00 94.62 88 ASP A N 1
ATOM 603 C CA . ASP A 1 88 ? 12.892 -2.853 -9.613 1.00 94.62 88 ASP A CA 1
ATOM 604 C C . ASP A 1 88 ? 13.308 -4.269 -9.150 1.00 94.62 88 ASP A C 1
ATOM 606 O O . ASP A 1 88 ? 14.480 -4.510 -8.849 1.00 94.62 88 ASP A O 1
ATOM 610 N N . GLY A 1 89 ? 12.377 -5.230 -9.129 1.00 94.81 89 GLY A N 1
ATOM 611 C CA . GLY A 1 89 ? 12.632 -6.636 -8.812 1.00 94.81 89 GLY A CA 1
ATOM 612 C C . GLY A 1 89 ? 12.500 -7.007 -7.333 1.00 94.81 89 GLY A C 1
ATOM 613 O O . GLY A 1 89 ? 13.000 -8.062 -6.940 1.00 94.81 89 GLY A O 1
ATOM 614 N N . ALA A 1 90 ? 11.855 -6.175 -6.509 1.00 95.25 90 ALA A N 1
ATOM 615 C CA . ALA A 1 90 ? 11.526 -6.535 -5.133 1.00 95.25 90 ALA A CA 1
ATOM 616 C C . ALA A 1 90 ? 10.466 -7.648 -5.096 1.00 95.25 90 ALA A C 1
ATOM 618 O O . ALA A 1 90 ? 9.454 -7.590 -5.799 1.00 95.25 90 ALA A O 1
ATOM 619 N N . ASP A 1 91 ? 10.695 -8.650 -4.249 1.00 94.62 91 ASP A N 1
ATOM 620 C CA . ASP A 1 91 ? 9.724 -9.705 -3.975 1.00 94.62 91 ASP A CA 1
ATOM 621 C C . ASP A 1 91 ? 8.670 -9.272 -2.941 1.00 94.62 91 ASP A C 1
ATOM 623 O O . ASP A 1 91 ? 8.785 -8.241 -2.270 1.00 94.62 91 ASP A O 1
ATOM 627 N N . ASP A 1 92 ? 7.613 -10.074 -2.821 1.00 92.25 92 ASP A N 1
ATOM 628 C CA . ASP A 1 92 ? 6.480 -9.826 -1.928 1.00 92.25 92 ASP A CA 1
ATOM 629 C C . ASP A 1 92 ? 6.926 -9.690 -0.472 1.00 92.25 92 ASP A C 1
ATOM 631 O O . ASP A 1 92 ? 6.424 -8.828 0.241 1.00 92.25 92 ASP A O 1
ATOM 635 N N . GLU A 1 93 ? 7.882 -10.508 -0.026 1.00 94.94 93 GLU A N 1
ATOM 636 C CA . GLU A 1 93 ? 8.396 -10.462 1.345 1.00 94.94 93 GLU A CA 1
ATOM 637 C C . GLU A 1 93 ? 9.098 -9.129 1.622 1.00 94.94 93 GLU A C 1
ATOM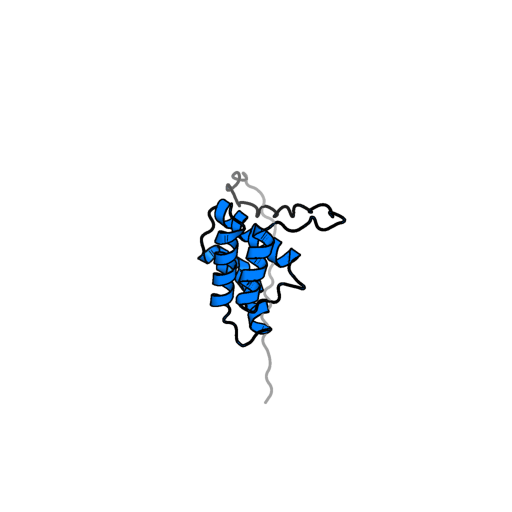 639 O O . GLU A 1 93 ? 8.823 -8.481 2.632 1.00 94.94 93 GLU A O 1
ATOM 644 N N . THR A 1 94 ? 9.936 -8.670 0.692 1.00 96.56 94 THR A N 1
ATOM 645 C CA . THR A 1 94 ? 10.616 -7.374 0.770 1.00 96.56 94 THR A CA 1
ATOM 646 C C . THR A 1 94 ? 9.613 -6.228 0.811 1.00 96.56 94 THR A C 1
ATOM 648 O O . THR A 1 94 ? 9.729 -5.328 1.645 1.00 96.56 94 THR A O 1
ATOM 651 N N . ILE A 1 95 ? 8.600 -6.258 -0.055 1.00 95.69 95 ILE A N 1
ATOM 652 C CA . ILE A 1 95 ? 7.559 -5.226 -0.101 1.00 95.69 95 ILE A CA 1
ATOM 653 C C . ILE A 1 95 ? 6.746 -5.221 1.197 1.00 95.69 95 ILE A C 1
ATOM 655 O O . ILE A 1 95 ? 6.519 -4.156 1.771 1.00 95.69 95 ILE A O 1
ATOM 659 N N . LEU A 1 96 ? 6.350 -6.394 1.694 1.00 94.81 96 LEU A N 1
ATOM 660 C CA . LEU A 1 96 ? 5.606 -6.536 2.944 1.00 94.81 96 LEU A CA 1
ATOM 661 C C . LEU A 1 96 ? 6.405 -6.020 4.146 1.00 94.81 96 LEU A C 1
ATOM 663 O O . LEU A 1 96 ? 5.832 -5.354 5.009 1.00 94.81 96 LEU A O 1
ATOM 667 N N . GLU A 1 97 ? 7.717 -6.260 4.196 1.00 95.00 97 GLU A N 1
ATOM 668 C CA . GLU A 1 97 ? 8.586 -5.694 5.233 1.00 95.00 97 GLU A CA 1
ATOM 669 C C . GLU A 1 97 ? 8.702 -4.168 5.128 1.00 95.00 97 GLU A C 1
ATOM 671 O O . GLU A 1 97 ? 8.648 -3.476 6.148 1.00 95.00 97 GLU A O 1
ATOM 676 N N . LEU A 1 98 ? 8.784 -3.619 3.912 1.00 92.81 98 LEU A N 1
ATOM 677 C CA . LEU A 1 98 ? 8.821 -2.169 3.690 1.00 92.81 98 LEU A CA 1
ATOM 678 C C . LEU A 1 98 ? 7.537 -1.477 4.166 1.00 92.81 98 LEU A C 1
ATOM 680 O O . LEU A 1 98 ? 7.606 -0.406 4.773 1.00 92.81 98 LEU A O 1
ATOM 684 N N . ILE A 1 99 ? 6.370 -2.090 3.940 1.00 93.19 99 ILE A N 1
ATOM 685 C CA . ILE A 1 99 ? 5.079 -1.523 4.359 1.00 93.19 99 ILE A CA 1
ATOM 686 C C . ILE A 1 99 ? 4.652 -1.947 5.769 1.00 93.19 99 ILE A C 1
ATOM 688 O O . ILE A 1 99 ? 3.658 -1.429 6.280 1.00 93.19 99 ILE A O 1
ATOM 692 N N . ARG A 1 100 ? 5.399 -2.829 6.448 1.00 93.88 100 ARG A N 1
ATOM 693 C CA . ARG A 1 100 ? 5.086 -3.313 7.805 1.00 93.88 100 ARG A CA 1
ATOM 694 C C . ARG A 1 100 ? 4.806 -2.183 8.811 1.00 93.88 100 ARG A C 1
ATOM 696 O O . ARG A 1 100 ? 3.856 -2.328 9.587 1.00 93.88 100 ARG A O 1
ATOM 703 N N . PRO A 1 101 ? 5.557 -1.060 8.850 1.00 92.06 101 PRO A N 1
ATOM 704 C CA . PRO A 1 101 ? 5.239 0.045 9.757 1.00 92.06 101 PRO A CA 1
ATOM 705 C C . PRO A 1 101 ? 3.865 0.670 9.479 1.00 92.06 101 PRO A C 1
ATOM 707 O O . PRO A 1 101 ? 3.125 0.970 10.415 1.00 92.06 101 PRO A O 1
ATOM 710 N N . LEU A 1 102 ? 3.506 0.821 8.200 1.00 88.94 102 LEU A N 1
ATOM 711 C CA . LEU A 1 102 ? 2.217 1.362 7.771 1.00 88.94 102 LEU A CA 1
ATOM 712 C C . LEU A 1 102 ? 1.075 0.415 8.148 1.00 88.94 102 LEU A C 1
ATOM 714 O O . LEU A 1 102 ? 0.112 0.831 8.790 1.00 88.94 102 LEU A O 1
ATOM 718 N N . THR A 1 103 ? 1.195 -0.863 7.796 1.00 90.25 103 THR A N 1
ATOM 719 C CA . THR A 1 103 ? 0.150 -1.862 8.059 1.00 90.25 103 THR A CA 1
ATOM 720 C C . THR A 1 103 ? -0.050 -2.078 9.559 1.00 90.25 103 THR A C 1
ATOM 722 O O . THR A 1 103 ? -1.183 -2.211 10.015 1.00 90.25 103 THR A O 1
ATOM 725 N N . SER A 1 104 ? 1.024 -1.999 10.354 1.00 88.94 104 SER A N 1
ATOM 726 C CA . SER A 1 104 ? 0.945 -2.051 11.820 1.00 88.94 104 SER A CA 1
ATOM 727 C C . SER A 1 104 ? 0.201 -0.846 12.402 1.00 88.94 104 SER A C 1
ATOM 729 O O . SER A 1 104 ? -0.594 -1.003 13.327 1.00 88.94 104 SER A O 1
ATOM 731 N N . ALA A 1 105 ? 0.420 0.359 11.866 1.00 89.12 105 ALA A N 1
ATOM 732 C CA . ALA A 1 105 ? -0.302 1.557 12.295 1.00 89.12 105 ALA A CA 1
ATOM 733 C C . ALA A 1 105 ? -1.793 1.500 11.925 1.00 89.12 105 ALA A C 1
ATOM 735 O O . ALA A 1 105 ? -2.637 1.990 12.678 1.00 89.12 105 ALA A O 1
ATOM 736 N N . ILE A 1 106 ? -2.126 0.891 10.786 1.00 85.06 106 ILE A N 1
ATOM 737 C CA . ILE A 1 106 ? -3.510 0.666 10.358 1.00 85.06 106 ILE A CA 1
ATOM 738 C C . ILE A 1 106 ? -4.205 -0.335 11.289 1.00 85.06 106 ILE A C 1
ATOM 740 O O . ILE A 1 106 ? -5.274 -0.022 11.812 1.00 85.06 106 ILE A O 1
ATOM 744 N N . ALA A 1 107 ? -3.590 -1.492 11.549 1.00 86.06 107 ALA A N 1
ATOM 745 C CA . ALA A 1 107 ? -4.143 -2.518 12.437 1.00 86.06 107 ALA A CA 1
ATOM 746 C C . ALA A 1 107 ? -4.289 -2.019 13.888 1.00 86.06 107 ALA A C 1
ATOM 748 O O . ALA A 1 107 ? -5.271 -2.309 14.562 1.00 86.06 107 ALA A O 1
ATOM 749 N N . ALA A 1 108 ? -3.367 -1.177 14.369 1.00 87.62 108 ALA A N 1
ATOM 750 C CA . ALA A 1 108 ? -3.479 -0.569 15.698 1.00 87.62 108 ALA A CA 1
ATOM 751 C C . ALA A 1 108 ? -4.710 0.346 15.851 1.00 87.62 108 ALA A C 1
ATOM 753 O O . ALA A 1 108 ? -5.217 0.519 16.959 1.00 87.62 108 ALA A O 1
ATOM 754 N N . GLN A 1 109 ? -5.181 0.941 14.753 1.00 85.12 109 GLN A N 1
ATOM 755 C CA . GLN A 1 109 ? -6.376 1.788 14.724 1.00 85.12 109 GLN A CA 1
ATOM 756 C C . GLN A 1 109 ? -7.654 0.993 14.422 1.00 85.12 109 GLN A C 1
ATOM 758 O O . GLN A 1 109 ? -8.747 1.477 14.702 1.00 85.12 109 GLN A O 1
ATOM 763 N N . ASN A 1 110 ? -7.515 -0.219 13.880 1.00 84.12 110 ASN A N 1
ATOM 764 C CA . ASN A 1 110 ? -8.605 -1.081 13.442 1.00 84.12 110 ASN A CA 1
ATOM 765 C C . ASN A 1 110 ? -8.372 -2.494 14.005 1.00 84.12 110 ASN A C 1
ATOM 767 O O . ASN A 1 110 ? -7.758 -3.320 13.331 1.00 84.12 110 ASN A O 1
ATOM 771 N N . PRO A 1 111 ? -8.835 -2.786 15.236 1.00 81.62 111 PRO A N 1
ATOM 772 C CA . PRO A 1 111 ? -8.502 -4.026 15.944 1.00 81.62 111 PRO A CA 1
ATOM 773 C C . PRO A 1 111 ? -9.037 -5.297 15.267 1.00 81.62 111 PRO A C 1
ATOM 775 O O . PRO A 1 111 ? -8.594 -6.392 15.602 1.00 81.62 111 PRO A O 1
ATOM 778 N N . ASP A 1 112 ? -9.971 -5.148 14.328 1.00 85.44 112 ASP A N 1
ATOM 779 C CA . ASP A 1 112 ? -10.540 -6.242 13.541 1.00 85.44 112 ASP A CA 1
ATOM 780 C C . ASP A 1 112 ? -9.677 -6.614 12.320 1.00 85.44 112 ASP A C 1
ATOM 782 O O . ASP A 1 112 ? -9.954 -7.614 11.661 1.00 85.44 112 ASP A O 1
ATOM 786 N N . LEU A 1 113 ? -8.641 -5.825 12.006 1.00 85.69 113 LEU A N 1
ATOM 787 C CA . LEU A 1 113 ? -7.762 -6.043 10.859 1.00 85.69 113 LEU A CA 1
ATOM 788 C C . LEU A 1 113 ? -6.447 -6.710 11.278 1.00 85.69 113 LEU A C 1
ATOM 790 O O . LEU A 1 113 ? -5.714 -6.201 12.128 1.00 85.69 113 LEU A O 1
ATOM 794 N N . ASP A 1 114 ? -6.102 -7.821 10.624 1.00 90.44 114 ASP A N 1
ATOM 795 C CA . ASP A 1 114 ? -4.784 -8.442 10.753 1.00 90.44 114 ASP A CA 1
ATOM 796 C C . ASP A 1 114 ? -3.735 -7.686 9.922 1.00 90.44 114 ASP A C 1
ATOM 798 O O . ASP A 1 114 ? -3.919 -7.425 8.732 1.00 90.44 114 ASP A O 1
ATOM 802 N N . THR A 1 115 ? -2.592 -7.364 10.533 1.00 89.88 115 THR A N 1
ATOM 803 C CA . THR A 1 115 ? -1.501 -6.616 9.884 1.00 89.88 115 THR A CA 1
ATOM 804 C C . THR A 1 115 ? -1.005 -7.282 8.598 1.00 89.88 115 THR A C 1
ATOM 806 O O . THR A 1 115 ? -0.687 -6.590 7.628 1.00 89.88 115 THR A O 1
ATOM 809 N N . ALA A 1 116 ? -0.900 -8.615 8.580 1.00 91.31 116 ALA A N 1
ATOM 810 C CA . ALA A 1 116 ? -0.385 -9.336 7.421 1.00 91.31 116 ALA A CA 1
ATOM 811 C C . ALA A 1 116 ? -1.437 -9.427 6.310 1.00 91.31 116 ALA A C 1
ATOM 813 O O . ALA A 1 116 ? -1.091 -9.340 5.134 1.00 91.31 116 ALA A O 1
ATOM 814 N N . GLU A 1 117 ? -2.710 -9.575 6.667 1.00 90.88 117 GLU A N 1
ATOM 815 C CA . GLU A 1 117 ? -3.824 -9.527 5.721 1.00 90.88 117 GLU A CA 1
ATOM 816 C C . GLU A 1 117 ? -3.951 -8.157 5.054 1.00 90.88 117 GLU A C 1
ATOM 818 O O . GLU A 1 117 ? -4.002 -8.088 3.828 1.00 90.88 117 GLU A O 1
ATOM 823 N N . VAL A 1 118 ? -3.869 -7.074 5.831 1.00 90.81 118 VAL A N 1
ATOM 824 C CA . VAL A 1 118 ? -3.849 -5.703 5.300 1.00 90.81 118 VAL A CA 1
ATOM 825 C C . VAL A 1 118 ? -2.669 -5.493 4.355 1.00 90.81 118 VAL A C 1
ATOM 827 O O . VAL A 1 118 ? -2.834 -4.928 3.277 1.00 90.81 118 VAL A O 1
ATOM 830 N N . GLY A 1 119 ? -1.474 -5.957 4.733 1.00 92.94 119 GLY A N 1
ATOM 831 C CA . GLY A 1 119 ? -0.296 -5.849 3.875 1.00 92.94 119 GLY A CA 1
ATOM 832 C C . GLY A 1 119 ? -0.478 -6.555 2.535 1.00 92.94 119 GLY A C 1
ATOM 833 O O . GLY A 1 119 ? -0.198 -5.960 1.497 1.00 92.94 119 GLY A O 1
ATOM 834 N N . ARG A 1 120 ? -1.008 -7.784 2.546 1.00 94.38 120 ARG A N 1
ATOM 835 C CA . ARG A 1 120 ? -1.309 -8.528 1.315 1.00 94.38 120 ARG A CA 1
ATOM 836 C C . ARG A 1 120 ? -2.346 -7.809 0.456 1.00 94.38 120 ARG A C 1
ATOM 838 O O . ARG A 1 120 ? -2.090 -7.604 -0.722 1.00 94.38 120 ARG A O 1
ATOM 845 N N . ALA A 1 121 ? -3.446 -7.349 1.051 1.00 93.56 121 ALA A N 1
ATOM 846 C CA . ALA A 1 121 ? -4.494 -6.625 0.333 1.00 93.56 121 ALA A CA 1
ATOM 847 C C . ALA A 1 121 ? -3.959 -5.364 -0.368 1.00 93.56 121 ALA A C 1
ATOM 849 O O . ALA A 1 121 ? -4.292 -5.105 -1.520 1.00 93.56 121 ALA A O 1
ATOM 850 N N . ILE A 1 122 ? -3.075 -4.606 0.291 1.00 93.88 122 ILE A N 1
ATOM 851 C CA . ILE A 1 122 ? -2.451 -3.421 -0.313 1.00 93.88 122 ILE A CA 1
ATOM 852 C C . ILE A 1 122 ? -1.569 -3.805 -1.508 1.00 93.88 122 ILE A C 1
ATOM 854 O O . ILE A 1 122 ? -1.634 -3.146 -2.547 1.00 93.88 122 ILE A O 1
ATOM 858 N N . VAL A 1 123 ? -0.754 -4.857 -1.386 1.00 95.62 123 VAL A N 1
ATOM 859 C CA . VAL A 1 123 ? 0.115 -5.321 -2.481 1.00 95.62 123 VAL A CA 1
ATOM 860 C C . VAL A 1 123 ? -0.710 -5.836 -3.662 1.00 95.62 123 VAL A C 1
ATOM 862 O O . VAL A 1 123 ? -0.436 -5.455 -4.801 1.00 95.62 123 VAL A O 1
ATOM 865 N N . ASP A 1 124 ? -1.739 -6.641 -3.404 1.00 95.44 124 ASP A N 1
ATOM 866 C CA . ASP A 1 124 ? -2.598 -7.226 -4.438 1.00 95.44 124 ASP A CA 1
ATOM 867 C C . ASP A 1 124 ? -3.415 -6.157 -5.180 1.00 95.44 124 ASP A C 1
ATOM 869 O O . ASP A 1 124 ? -3.442 -6.148 -6.415 1.00 95.44 124 ASP A O 1
ATOM 873 N N . ALA A 1 125 ? -3.997 -5.193 -4.460 1.00 95.50 125 ALA A N 1
ATOM 874 C CA . ALA A 1 125 ? -4.708 -4.073 -5.074 1.00 95.50 125 ALA A CA 1
ATOM 875 C C . ALA A 1 125 ? -3.759 -3.189 -5.904 1.00 95.50 125 ALA A C 1
ATOM 877 O O . ALA A 1 125 ? -4.097 -2.776 -7.012 1.00 95.50 125 ALA A O 1
ATOM 878 N N . SER A 1 126 ? -2.537 -2.939 -5.414 1.00 94.69 126 SER A N 1
ATOM 879 C CA . SER A 1 126 ? -1.534 -2.163 -6.162 1.00 94.69 126 SER A CA 1
ATOM 880 C C . SER A 1 126 ? -1.164 -2.856 -7.473 1.00 94.69 126 SER A C 1
ATOM 882 O O . SER A 1 126 ? -1.129 -2.219 -8.521 1.00 94.69 126 SER A O 1
ATOM 884 N N . ARG A 1 127 ? -0.950 -4.177 -7.439 1.00 95.38 127 ARG A N 1
ATOM 885 C CA . ARG A 1 127 ? -0.669 -4.987 -8.635 1.00 95.38 127 ARG A CA 1
ATOM 886 C C . ARG A 1 127 ? -1.789 -4.951 -9.654 1.00 95.38 127 ARG A C 1
ATOM 888 O O . ARG A 1 127 ? -1.514 -4.854 -10.844 1.00 95.38 127 ARG A O 1
ATOM 895 N N . THR A 1 128 ? -3.019 -5.069 -9.174 1.00 96.50 128 THR A N 1
ATOM 896 C CA . THR A 1 128 ? -4.202 -5.165 -10.028 1.00 96.50 128 THR A CA 1
ATOM 897 C C . THR A 1 128 ? -4.465 -3.854 -10.756 1.00 96.50 128 THR A C 1
ATOM 899 O O . THR A 1 128 ? -4.736 -3.873 -11.953 1.00 96.50 128 THR A O 1
ATOM 902 N N . HIS A 1 129 ? -4.333 -2.729 -10.051 1.00 95.75 129 HIS A N 1
ATOM 903 C CA . HIS A 1 129 ? -4.802 -1.438 -10.553 1.00 95.75 129 HIS A CA 1
ATOM 904 C C . HIS A 1 129 ? -3.673 -0.509 -10.991 1.00 95.75 129 HIS A C 1
ATOM 906 O O . HIS A 1 129 ? -3.812 0.202 -11.975 1.00 95.75 129 HIS A O 1
ATOM 912 N N . LEU A 1 130 ? -2.529 -0.508 -10.306 1.00 94.38 130 LEU A N 1
ATOM 913 C CA . LEU A 1 130 ? -1.521 0.550 -10.462 1.00 94.38 130 LEU A CA 1
ATOM 914 C C . LEU A 1 130 ? -0.250 0.112 -11.204 1.00 94.38 130 LEU A C 1
ATOM 916 O O . LEU A 1 130 ? 0.532 0.966 -11.615 1.00 94.38 130 LEU A O 1
ATOM 920 N N . CYS A 1 131 ? -0.007 -1.191 -11.367 1.00 94.00 131 CYS A N 1
ATOM 921 C CA . CYS A 1 131 ? 1.252 -1.710 -11.918 1.00 94.00 131 CYS A CA 1
ATOM 922 C C . CYS A 1 131 ? 1.175 -1.995 -13.430 1.00 94.00 131 CYS A C 1
ATOM 924 O O . CYS A 1 131 ? 1.531 -3.093 -13.869 1.00 94.00 131 CYS A O 1
ATOM 926 N N . HIS A 1 132 ? 0.700 -1.026 -14.215 1.00 87.56 132 HIS A N 1
ATOM 927 C CA . HIS A 1 132 ? 0.508 -1.144 -15.666 1.00 87.56 132 HIS A CA 1
ATOM 928 C C . HIS A 1 132 ? 1.437 -0.240 -16.491 1.00 87.56 132 HIS A C 1
ATOM 930 O O . HIS A 1 132 ? 1.910 0.795 -15.971 1.00 87.56 132 HIS A O 1
#

Secondary structure (DSSP, 8-state):
--------------------------------------------SSPPPPPHHHHHHHHHHHHTT---TTTHHHHHHHHHHHHHHHHTT--HHHHHHHHHHHHHHHHHH-TTS-HHHHHHHHHHHHHHHT--

Foldseek 3Di:
DDDDDDDDDDDDDDDDDDDDDDDDDDDDDPDDDPPPPPPPPPDPVDPDPDDPLLVQLLVLLVVVVFPCPVCSVVLVVLLLVLLVCVVVPDDLVRNLVVCLVVLVVRCVVPVVDDSSNSSVSSNVSSVVRPND

Nearest PDB structures (foldseek):
  7udi-assembly1_A  TM=3.676E-01  e=2.859E+00  Deinococcus radiodurans

Solvent-accessible surface area (backbone atoms only — not comparable to full-atom values): 8584 Å² total; per-residue (Å²): 137,92,84,85,88,84,86,86,86,90,83,8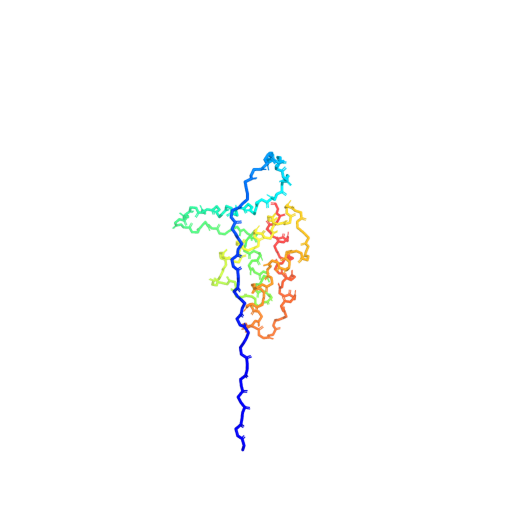3,89,81,80,92,81,84,88,82,86,79,86,80,83,74,87,79,77,81,81,72,83,75,77,79,77,74,75,76,75,72,84,65,94,58,83,71,82,77,53,69,43,60,48,51,34,44,50,54,44,39,74,75,70,44,79,33,87,91,38,43,69,63,52,49,52,52,28,47,49,49,33,52,41,47,75,74,67,50,50,70,68,57,50,44,61,71,44,40,68,59,26,44,56,50,21,74,75,35,85,90,47,53,41,67,59,50,39,48,52,51,52,53,39,19,55,75,42,57,56,121

Sequence (132 aa):
MLAASALIAVAAAGGCGTRAEAPVDSVSAVAEPRPVTSAQTGARDRPEPRTDDEQEFLAELSGFGLPTEMTAVTTIEVGAGICGGIADGADDETILELIRPLTSAIAAQNPDLDTAEVGRAIVDASRTHLCH